Protein AF-A0A946QXV9-F1 (afdb_monomer_lite)

Secondary structure (DSSP, 8-state):
-----PPPEEEEES--TTS-TT-EEEHHHHHHHH---HHHHHHHHTT-SEEETGGG----S--------------HHHHHHTS---

Structure (mmCIF, N/CA/C/O backbone):
data_AF-A0A946QXV9-F1
#
_entry.id   AF-A0A946QXV9-F1
#
loop_
_atom_site.group_PDB
_atom_site.id
_atom_site.type_symbol
_atom_site.label_atom_id
_atom_site.label_alt_id
_atom_site.label_comp_id
_atom_site.label_asym_id
_atom_site.label_entity_id
_atom_site.label_seq_id
_atom_site.pdbx_PDB_ins_code
_atom_site.Cartn_x
_atom_site.Cartn_y
_atom_site.Cartn_z
_atom_site.occupancy
_atom_site.B_iso_or_equiv
_atom_site.auth_seq_id
_atom_site.auth_comp_id
_atom_site.auth_asym_id
_atom_site.auth_atom_id
_atom_site.pdbx_PDB_model_num
ATOM 1 N N . MET A 1 1 ? 4.892 29.574 -8.956 1.00 37.09 1 MET A N 1
ATOM 2 C CA . MET A 1 1 ? 4.420 28.476 -9.826 1.00 37.09 1 MET A CA 1
ATOM 3 C C . MET A 1 1 ? 4.298 27.233 -8.961 1.00 37.09 1 MET A C 1
ATOM 5 O O . MET A 1 1 ? 5.314 26.693 -8.546 1.00 37.09 1 MET A O 1
ATOM 9 N N . THR A 1 2 ? 3.087 26.846 -8.568 1.00 49.28 2 THR A N 1
ATOM 10 C CA . THR A 1 2 ? 2.860 25.604 -7.819 1.00 49.28 2 THR A CA 1
ATOM 11 C C . THR A 1 2 ? 2.982 24.439 -8.794 1.00 49.28 2 THR A C 1
ATOM 13 O O . THR A 1 2 ? 2.171 24.295 -9.705 1.00 49.28 2 THR A O 1
ATOM 16 N N . ALA A 1 3 ? 4.039 23.639 -8.657 1.00 55.84 3 ALA A N 1
ATOM 17 C CA . ALA A 1 3 ? 4.214 22.443 -9.467 1.00 55.84 3 ALA A CA 1
ATOM 18 C C . ALA A 1 3 ? 3.033 21.492 -9.217 1.00 55.84 3 ALA A C 1
ATOM 20 O O . ALA A 1 3 ? 2.829 21.018 -8.098 1.00 55.84 3 ALA A O 1
ATOM 21 N N . SER A 1 4 ? 2.244 21.229 -10.259 1.00 54.47 4 SER A N 1
ATOM 22 C CA . SER A 1 4 ? 1.247 20.159 -10.273 1.00 54.47 4 SER A CA 1
ATOM 23 C C . SER A 1 4 ? 1.983 18.825 -10.124 1.00 54.47 4 SER A C 1
ATOM 25 O O . SER A 1 4 ? 2.460 18.258 -11.106 1.00 54.47 4 SER A O 1
ATOM 27 N N . SER A 1 5 ? 2.116 18.341 -8.890 1.00 74.12 5 SER A N 1
ATOM 28 C CA . SER A 1 5 ? 2.725 17.046 -8.594 1.00 74.12 5 SER A CA 1
ATOM 29 C C . SER A 1 5 ? 1.809 15.938 -9.112 1.00 74.12 5 SER A C 1
ATOM 31 O O . SER A 1 5 ? 0.780 15.629 -8.509 1.00 74.12 5 SER A O 1
ATOM 33 N N . GLN A 1 6 ? 2.140 15.380 -10.277 1.00 74.06 6 GLN A N 1
ATOM 34 C CA . GLN A 1 6 ? 1.422 14.232 -10.817 1.00 74.06 6 GLN A CA 1
ATOM 35 C C . GLN A 1 6 ? 1.620 13.034 -9.885 1.00 74.06 6 GLN A C 1
ATOM 37 O O . GLN A 1 6 ? 2.736 12.712 -9.475 1.00 74.06 6 GLN A O 1
ATOM 42 N N . ALA A 1 7 ? 0.522 12.370 -9.527 1.00 81.00 7 ALA A N 1
ATOM 43 C CA . ALA A 1 7 ? 0.587 11.198 -8.669 1.00 81.00 7 ALA A CA 1
ATOM 44 C C . ALA A 1 7 ? 1.322 10.055 -9.387 1.00 81.00 7 ALA A C 1
ATOM 46 O O . ALA A 1 7 ? 0.944 9.665 -10.492 1.00 81.00 7 ALA A O 1
ATOM 47 N N . LYS A 1 8 ? 2.338 9.487 -8.728 1.00 86.12 8 LYS A N 1
ATOM 48 C CA . LYS A 1 8 ? 3.078 8.321 -9.226 1.00 86.12 8 LYS A CA 1
ATOM 49 C C . LYS A 1 8 ? 2.120 7.151 -9.483 1.00 86.12 8 LYS A C 1
ATOM 51 O O . LYS A 1 8 ? 1.374 6.745 -8.586 1.00 86.12 8 LYS A O 1
ATOM 56 N N . GLN A 1 9 ? 2.166 6.616 -10.700 1.00 91.38 9 GLN A N 1
ATOM 57 C CA . GLN A 1 9 ? 1.460 5.400 -11.094 1.00 91.38 9 GLN A CA 1
ATOM 58 C C . GLN A 1 9 ? 2.384 4.186 -10.960 1.00 91.38 9 GLN A C 1
ATOM 60 O O . GLN A 1 9 ? 3.576 4.264 -11.253 1.00 91.38 9 GLN A O 1
ATOM 65 N N . ILE A 1 10 ? 1.830 3.076 -10.485 1.00 92.69 10 ILE A N 1
ATOM 66 C CA . ILE A 1 10 ? 2.533 1.832 -10.174 1.00 92.69 10 ILE A CA 1
ATOM 67 C C . ILE A 1 10 ? 1.845 0.709 -10.942 1.00 92.69 10 ILE A C 1
ATOM 69 O O . ILE A 1 10 ? 0.617 0.612 -10.925 1.00 92.69 10 ILE A O 1
ATOM 73 N N . ARG A 1 11 ? 2.629 -0.122 -11.624 1.00 95.25 11 ARG A N 1
ATOM 74 C CA . ARG A 1 11 ? 2.128 -1.298 -12.334 1.00 95.25 11 ARG A CA 1
ATOM 75 C C . ARG A 1 11 ? 1.837 -2.404 -11.328 1.00 95.25 11 ARG A C 1
ATOM 77 O O . ARG A 1 11 ? 2.673 -2.686 -10.478 1.00 95.25 11 ARG A O 1
ATOM 84 N N . TYR A 1 12 ? 0.675 -3.029 -11.425 1.00 95.06 12 TYR A N 1
ATOM 85 C CA . TYR A 1 12 ? 0.341 -4.183 -10.602 1.00 95.06 12 TYR A CA 1
ATOM 86 C C . TYR A 1 12 ? 0.649 -5.492 -11.341 1.00 95.06 12 TYR A C 1
ATOM 88 O O . TYR A 1 12 ? 0.256 -5.664 -12.495 1.00 95.06 12 TYR A O 1
ATOM 96 N N . GLU A 1 13 ? 1.339 -6.412 -10.674 1.00 94.31 13 GLU A N 1
ATOM 97 C CA . GLU A 1 13 ? 1.692 -7.740 -11.172 1.00 94.31 13 GLU A CA 1
ATOM 98 C C . GLU A 1 13 ? 1.317 -8.792 -10.132 1.00 94.31 13 GLU A C 1
ATOM 100 O O . GLU A 1 13 ? 2.050 -9.066 -9.187 1.00 94.31 13 GLU A O 1
ATOM 105 N N . GLY A 1 14 ? 0.142 -9.379 -10.299 1.00 91.19 14 GLY A N 1
ATOM 106 C CA . GLY A 1 14 ? -0.339 -10.434 -9.420 1.00 91.19 14 GLY A CA 1
ATOM 107 C C . GLY A 1 14 ? -1.667 -10.988 -9.903 1.00 91.19 14 GLY A C 1
ATOM 108 O O . GLY A 1 14 ? -2.078 -10.705 -11.033 1.00 91.19 14 GLY A O 1
ATOM 109 N N . ASN A 1 15 ? -2.316 -11.771 -9.049 1.00 90.94 15 ASN A N 1
ATOM 110 C CA . ASN A 1 15 ? -3.588 -12.429 -9.328 1.00 90.94 15 ASN A CA 1
ATOM 111 C C . ASN A 1 15 ? -4.622 -12.197 -8.213 1.00 90.94 15 ASN A C 1
ATOM 113 O O . ASN A 1 15 ? -5.295 -13.123 -7.757 1.00 90.94 15 ASN A O 1
ATOM 117 N N . LYS A 1 16 ? -4.748 -10.956 -7.733 1.00 86.44 16 LYS A N 1
ATOM 118 C CA . LYS A 1 16 ? -5.845 -10.566 -6.843 1.00 86.44 16 LYS A CA 1
ATOM 119 C C . LYS A 1 16 ? -7.125 -10.317 -7.629 1.00 86.44 16 LYS A C 1
ATOM 121 O O . LYS A 1 16 ? -7.075 -9.646 -8.651 1.00 86.44 16 LYS A O 1
ATOM 126 N N . PRO A 1 17 ? -8.287 -10.737 -7.102 1.00 86.81 17 PRO A N 1
ATOM 127 C CA . PRO A 1 17 ? -9.571 -10.535 -7.774 1.00 86.81 17 PRO A CA 1
ATOM 128 C C . PRO A 1 17 ? -9.928 -9.051 -7.948 1.00 86.81 17 PRO A C 1
ATOM 130 O O . PRO A 1 17 ? -10.578 -8.686 -8.923 1.00 86.81 17 PRO A O 1
ATOM 133 N N . ASP A 1 18 ? -9.473 -8.187 -7.036 1.00 87.88 18 ASP A N 1
ATOM 134 C CA . ASP A 1 18 ? -9.818 -6.760 -7.039 1.00 87.88 18 ASP A CA 1
ATOM 135 C C . ASP A 1 18 ? -8.917 -5.908 -7.956 1.00 87.88 18 ASP A C 1
ATOM 137 O O . ASP A 1 18 ? -9.161 -4.712 -8.147 1.00 87.88 18 ASP A O 1
ATOM 141 N N . LEU A 1 19 ? -7.845 -6.491 -8.505 1.00 89.75 19 LEU A N 1
ATOM 142 C CA . LEU A 1 19 ? -6.829 -5.788 -9.287 1.00 89.75 19 LEU A CA 1
ATOM 143 C C . LEU A 1 19 ? -6.566 -6.504 -10.611 1.00 89.75 19 LEU A C 1
ATOM 145 O O . LEU A 1 19 ? -6.489 -7.722 -10.688 1.00 89.75 19 LEU A O 1
ATOM 149 N N . VAL A 1 20 ? -6.381 -5.727 -11.675 1.00 91.62 20 VAL A N 1
ATOM 150 C CA . VAL A 1 20 ? -6.112 -6.274 -13.007 1.00 91.62 20 VAL A CA 1
ATOM 151 C C . VAL A 1 20 ? -4.608 -6.331 -13.235 1.00 91.62 20 VAL A C 1
ATOM 153 O O . VAL A 1 20 ? -3.938 -5.295 -13.201 1.00 91.62 20 VAL A O 1
ATOM 156 N N . HIS A 1 21 ? -4.087 -7.529 -13.498 1.00 92.19 21 HIS A N 1
ATOM 157 C CA . HIS A 1 21 ? -2.683 -7.747 -13.842 1.00 92.19 21 HIS A CA 1
ATOM 158 C C . HIS A 1 21 ? -2.234 -6.843 -15.006 1.00 92.19 21 HIS A C 1
ATOM 160 O O . HIS A 1 21 ? -2.939 -6.685 -16.001 1.00 92.19 21 HIS A O 1
ATOM 166 N N . GLY A 1 22 ? -1.051 -6.239 -14.885 1.00 91.06 22 GLY A N 1
ATOM 167 C CA . GLY A 1 22 ? -0.456 -5.357 -15.891 1.00 91.06 22 GLY A CA 1
ATOM 168 C C . GLY A 1 22 ? -1.018 -3.933 -15.914 1.00 91.06 22 GLY A C 1
ATOM 169 O O . GLY A 1 22 ? -0.503 -3.088 -16.646 1.00 91.06 22 GLY A O 1
ATOM 170 N N . ARG A 1 23 ? -2.045 -3.627 -15.112 1.00 93.12 23 ARG A N 1
ATOM 171 C CA . ARG A 1 23 ? -2.650 -2.292 -15.067 1.00 93.12 23 ARG A CA 1
ATOM 172 C C . ARG A 1 23 ? -1.894 -1.358 -14.123 1.00 93.12 23 ARG A C 1
ATOM 174 O O . ARG A 1 23 ? -1.301 -1.778 -13.130 1.00 93.12 23 ARG A O 1
ATOM 181 N N . TYR A 1 24 ? -1.943 -0.066 -14.440 1.00 93.94 24 TYR A N 1
ATOM 182 C CA . TYR A 1 24 ? -1.351 0.997 -13.637 1.00 93.94 24 TYR A CA 1
ATOM 183 C C . TYR A 1 24 ? -2.371 1.586 -12.665 1.00 93.94 24 TYR A C 1
ATOM 185 O O . TYR A 1 24 ? -3.477 1.967 -13.054 1.00 93.94 24 TYR A O 1
ATOM 193 N N . TYR A 1 25 ? -1.968 1.707 -11.405 1.00 93.50 25 TYR A N 1
ATOM 194 C CA . TYR A 1 25 ? -2.771 2.268 -10.327 1.00 93.50 25 TYR A CA 1
ATOM 195 C C . TYR A 1 25 ? -1.985 3.335 -9.567 1.00 93.50 25 TYR A C 1
ATOM 197 O O . TYR A 1 25 ? -0.766 3.267 -9.433 1.00 93.50 25 TYR A O 1
ATOM 205 N N . THR A 1 26 ? -2.682 4.342 -9.044 1.00 93.62 26 THR A N 1
ATOM 206 C CA . THR A 1 26 ? -2.090 5.275 -8.078 1.00 93.62 26 THR A CA 1
ATOM 207 C C . THR A 1 26 ? -2.093 4.654 -6.684 1.00 93.62 26 THR A C 1
ATOM 209 O O . THR A 1 26 ? -2.942 3.819 -6.372 1.00 93.62 26 THR A O 1
ATOM 212 N N . ILE A 1 27 ? -1.195 5.112 -5.805 1.00 91.44 27 ILE A N 1
ATOM 213 C CA . ILE A 1 27 ? -1.144 4.656 -4.400 1.00 91.44 27 ILE A CA 1
ATOM 214 C C . ILE A 1 27 ? -2.503 4.831 -3.711 1.00 91.44 27 ILE A C 1
ATOM 216 O O . ILE A 1 27 ? -2.952 3.933 -3.009 1.00 91.44 27 ILE A O 1
ATOM 220 N N . LYS A 1 28 ? -3.186 5.952 -3.975 1.00 91.50 28 LYS A N 1
ATOM 221 C CA . LYS A 1 28 ? -4.517 6.229 -3.425 1.00 91.50 28 LYS A CA 1
ATOM 222 C C . LYS A 1 28 ? -5.548 5.181 -3.860 1.00 91.50 28 LYS A C 1
ATOM 224 O O . LYS A 1 28 ? -6.329 4.717 -3.040 1.00 91.50 28 LYS A O 1
ATOM 229 N N . ARG A 1 29 ? -5.527 4.760 -5.131 1.00 92.00 29 ARG A N 1
ATOM 230 C CA . ARG A 1 29 ? -6.418 3.693 -5.613 1.00 92.00 29 ARG A CA 1
ATOM 231 C C . ARG A 1 29 ? -6.074 2.335 -5.017 1.00 92.00 29 ARG A C 1
ATOM 233 O O . ARG A 1 29 ? -6.984 1.611 -4.639 1.00 92.00 29 ARG A O 1
ATOM 240 N N . LEU A 1 30 ? -4.788 2.006 -4.897 1.00 91.19 30 LEU A N 1
ATOM 241 C CA . LEU A 1 30 ? -4.362 0.770 -4.235 1.00 91.19 30 LEU A CA 1
ATOM 242 C C . LEU A 1 30 ? -4.838 0.738 -2.776 1.00 91.19 30 LEU A C 1
ATOM 244 O O . LEU A 1 30 ? -5.389 -0.265 -2.345 1.00 91.19 30 LEU A O 1
ATOM 248 N N . SER A 1 31 ? -4.708 1.856 -2.061 1.00 91.00 31 SER A N 1
ATOM 249 C CA . SER A 1 31 ? -5.170 2.049 -0.681 1.00 91.00 31 SER A CA 1
ATOM 250 C C . SER A 1 31 ? -6.674 1.807 -0.522 1.00 91.00 31 SER A C 1
ATOM 252 O O . SER A 1 31 ? -7.084 1.018 0.331 1.00 91.00 31 SER A O 1
ATOM 254 N N . GLU A 1 32 ? -7.489 2.393 -1.404 1.00 90.62 32 GLU A N 1
ATOM 255 C CA . GLU A 1 32 ? -8.946 2.199 -1.432 1.00 90.62 32 GLU A CA 1
ATOM 256 C C . GLU A 1 32 ? -9.343 0.739 -1.702 1.00 90.62 32 GLU A C 1
ATOM 258 O O . GLU A 1 32 ? -10.247 0.222 -1.050 1.00 90.62 32 GLU A O 1
ATOM 263 N N . ILE A 1 33 ? -8.659 0.066 -2.633 1.00 90.00 33 ILE A N 1
ATOM 264 C CA . ILE A 1 33 ? -8.975 -1.313 -3.031 1.00 90.00 33 ILE A CA 1
ATOM 265 C C . ILE A 1 33 ? -8.525 -2.310 -1.956 1.00 90.00 33 ILE A C 1
ATOM 267 O O . ILE A 1 33 ? -9.283 -3.182 -1.539 1.00 90.00 33 ILE A O 1
ATOM 271 N N . THR A 1 34 ? -7.284 -2.195 -1.480 1.00 88.00 34 THR A N 1
ATOM 272 C CA . THR A 1 34 ? -6.699 -3.194 -0.575 1.00 88.00 34 THR A CA 1
ATOM 273 C C . THR A 1 34 ? -7.012 -2.916 0.894 1.00 88.00 34 THR A C 1
ATOM 275 O O . THR A 1 34 ? -6.808 -3.791 1.739 1.00 88.00 34 THR A O 1
ATOM 278 N N . GLY A 1 35 ? -7.469 -1.705 1.228 1.00 87.69 35 GLY A N 1
ATOM 279 C CA . GLY A 1 35 ? -7.667 -1.242 2.603 1.00 87.69 35 GLY A CA 1
ATOM 280 C C . GLY A 1 35 ? -6.359 -1.055 3.381 1.00 87.69 35 GLY A C 1
ATOM 281 O O . GLY A 1 35 ? -6.354 -1.138 4.609 1.00 87.69 35 GLY A O 1
ATOM 282 N N . LEU A 1 36 ? -5.236 -0.864 2.681 1.00 89.06 36 LEU A N 1
ATOM 283 C CA . LEU A 1 36 ? -3.931 -0.578 3.285 1.00 89.06 36 LEU A CA 1
ATOM 284 C C . LEU A 1 36 ? -3.708 0.929 3.294 1.00 89.06 36 LEU A C 1
ATOM 286 O O . LEU A 1 36 ? -4.096 1.604 2.354 1.00 89.06 36 LEU A O 1
ATOM 290 N N . SER A 1 37 ? -3.039 1.465 4.314 1.00 89.44 37 SER A N 1
ATOM 291 C CA . SER A 1 37 ? -2.716 2.892 4.316 1.00 89.44 37 SER A CA 1
ATOM 292 C C . SER A 1 37 ? -1.689 3.241 3.236 1.00 89.44 37 SER A C 1
ATOM 294 O O . SER A 1 37 ? -0.763 2.473 2.966 1.00 89.44 37 SER A O 1
ATOM 296 N N . ASP A 1 38 ? -1.794 4.449 2.682 1.00 90.50 38 ASP A N 1
ATOM 297 C CA . ASP A 1 38 ? -0.842 4.985 1.703 1.00 90.50 38 ASP A CA 1
ATOM 298 C C . ASP A 1 38 ? 0.611 4.870 2.186 1.00 90.50 38 ASP A C 1
ATOM 300 O O . ASP A 1 38 ? 1.502 4.510 1.419 1.00 90.50 38 ASP A O 1
ATOM 304 N N . THR A 1 39 ? 0.855 5.143 3.473 1.00 89.88 39 THR A N 1
ATOM 305 C CA . THR A 1 39 ? 2.181 5.026 4.094 1.00 89.88 39 THR A CA 1
ATOM 306 C C . THR A 1 39 ? 2.682 3.586 4.094 1.00 89.88 39 THR A C 1
ATOM 30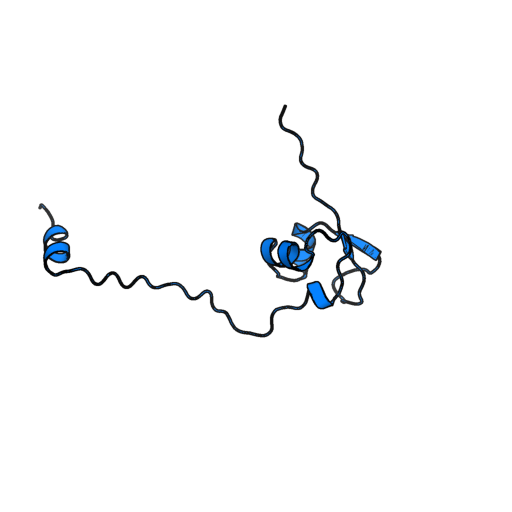8 O O . THR A 1 39 ? 3.851 3.356 3.790 1.00 89.88 39 THR A O 1
ATOM 311 N N . AL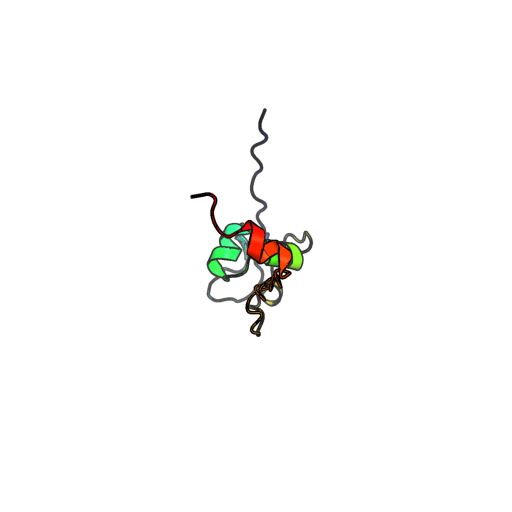A A 1 40 ? 1.815 2.612 4.394 1.00 89.69 40 ALA A N 1
ATOM 312 C CA . ALA A 1 40 ? 2.189 1.202 4.374 1.00 89.69 40 ALA A CA 1
ATOM 313 C C . ALA A 1 40 ? 2.554 0.755 2.956 1.00 89.69 40 ALA A C 1
ATOM 315 O O . ALA A 1 40 ? 3.593 0.130 2.776 1.00 89.69 40 ALA A O 1
ATOM 316 N N . ILE A 1 41 ? 1.757 1.139 1.955 1.00 91.06 41 ILE A N 1
ATOM 317 C CA . ILE A 1 41 ? 2.025 0.821 0.546 1.00 91.06 41 ILE A CA 1
ATOM 318 C C . ILE A 1 41 ? 3.349 1.452 0.091 1.00 91.06 41 ILE A C 1
ATOM 320 O O . ILE A 1 41 ? 4.167 0.781 -0.528 1.00 91.06 41 ILE A O 1
ATOM 324 N N . ARG A 1 42 ? 3.611 2.720 0.437 1.00 91.25 42 ARG A N 1
ATOM 325 C CA . ARG A 1 42 ? 4.881 3.394 0.101 1.00 91.25 42 ARG A CA 1
ATOM 326 C C . ARG A 1 42 ? 6.096 2.705 0.715 1.00 91.25 42 ARG A C 1
ATOM 328 O O . ARG A 1 42 ? 7.103 2.560 0.031 1.00 91.25 42 ARG A O 1
ATOM 335 N N . TYR A 1 43 ? 5.999 2.317 1.986 1.00 90.81 43 TYR A N 1
ATOM 336 C CA . TYR A 1 43 ? 7.090 1.660 2.705 1.00 90.81 43 TYR A CA 1
ATOM 337 C C . TYR A 1 43 ? 7.405 0.284 2.115 1.00 90.81 43 TYR A C 1
ATOM 339 O O . TYR A 1 43 ? 8.564 -0.049 1.908 1.00 90.81 43 TYR A O 1
ATOM 347 N N . ARG A 1 44 ? 6.354 -0.468 1.787 1.00 90.25 44 ARG A N 1
ATOM 348 C CA . ARG A 1 44 ? 6.408 -1.788 1.156 1.00 90.25 44 ARG A CA 1
ATOM 349 C C . ARG A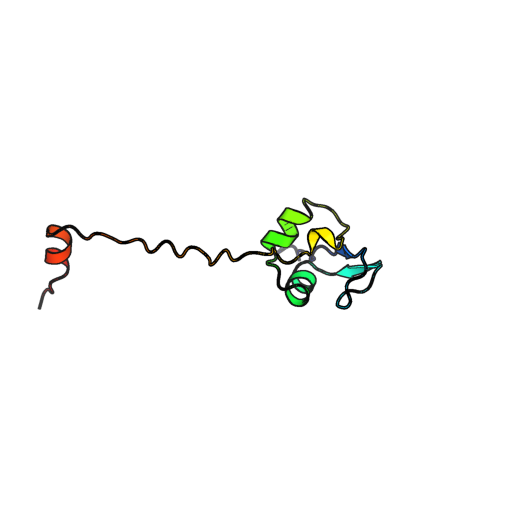 1 44 ? 7.039 -1.754 -0.234 1.00 90.25 44 ARG A C 1
ATOM 351 O O . ARG A 1 44 ? 8.023 -2.429 -0.488 1.00 90.25 44 ARG A O 1
ATOM 358 N N . LEU A 1 45 ? 6.575 -0.841 -1.088 1.00 90.19 45 LEU A N 1
ATOM 359 C CA . LEU A 1 45 ? 7.138 -0.673 -2.429 1.00 90.19 45 LEU A CA 1
ATOM 360 C C . LEU A 1 45 ? 8.594 -0.193 -2.419 1.00 90.19 45 LEU A C 1
ATOM 362 O O . LEU A 1 45 ? 9.305 -0.426 -3.392 1.00 90.19 45 LEU A O 1
ATOM 366 N N . ASN A 1 46 ? 9.026 0.524 -1.377 1.00 88.50 46 ASN A N 1
ATOM 367 C CA . ASN A 1 46 ? 10.385 1.054 -1.233 1.00 88.50 46 ASN A CA 1
ATOM 368 C C . ASN A 1 46 ? 10.922 1.759 -2.503 1.00 88.50 46 ASN A C 1
ATOM 370 O O . ASN A 1 46 ? 12.063 1.580 -2.918 1.00 88.50 46 ASN A O 1
ATOM 374 N N . GLY A 1 47 ? 10.066 2.534 -3.176 1.00 84.81 47 GLY A N 1
ATOM 375 C CA . GLY A 1 47 ? 10.417 3.239 -4.416 1.00 84.81 47 GLY A CA 1
ATOM 376 C C . GLY A 1 47 ? 10.205 2.448 -5.713 1.00 84.81 47 GLY A C 1
ATOM 377 O O . GLY A 1 47 ? 10.240 3.057 -6.784 1.00 84.81 47 GLY A O 1
ATOM 378 N N . SER A 1 48 ? 9.873 1.160 -5.638 1.00 88.69 48 SER A N 1
ATOM 379 C CA . SER A 1 48 ? 9.556 0.316 -6.794 1.00 88.69 48 SER A CA 1
ATOM 380 C C . SER A 1 48 ? 8.354 0.836 -7.589 1.00 88.69 48 SER A C 1
ATOM 382 O O . SER A 1 48 ? 7.446 1.488 -7.059 1.00 88.69 48 SER A O 1
ATOM 384 N N . ASN A 1 49 ? 8.364 0.555 -8.893 1.00 90.69 49 ASN A N 1
ATOM 385 C CA . ASN A 1 49 ? 7.288 0.902 -9.832 1.00 90.69 49 ASN A CA 1
ATOM 386 C C . ASN A 1 49 ? 6.363 -0.284 -10.137 1.00 90.69 49 ASN A C 1
ATOM 388 O O . ASN A 1 49 ? 5.419 -0.133 -10.912 1.00 90.69 49 ASN A O 1
ATOM 392 N N . ILE A 1 50 ? 6.643 -1.438 -9.536 1.00 91.81 50 ILE A N 1
ATOM 393 C CA . ILE A 1 50 ? 5.887 -2.677 -9.675 1.00 91.81 50 ILE A CA 1
ATOM 394 C C . ILE A 1 50 ? 5.379 -3.057 -8.287 1.00 91.81 50 ILE A C 1
ATOM 396 O O . ILE A 1 50 ? 6.106 -2.939 -7.303 1.00 91.81 50 ILE A O 1
ATOM 400 N N . CYS A 1 51 ? 4.119 -3.459 -8.216 1.00 90.56 51 CYS A N 1
ATOM 401 C CA . CYS A 1 51 ? 3.440 -3.881 -7.005 1.00 90.56 51 CYS A CA 1
ATOM 402 C C . CYS A 1 51 ? 2.933 -5.306 -7.197 1.00 90.56 51 CYS A C 1
ATOM 404 O O . CYS A 1 51 ? 2.154 -5.548 -8.116 1.00 90.56 51 CYS A O 1
ATOM 406 N N . THR A 1 52 ? 3.360 -6.223 -6.336 1.00 91.69 52 THR A N 1
ATOM 407 C CA . THR A 1 52 ? 2.946 -7.629 -6.361 1.00 91.69 52 THR A CA 1
ATOM 408 C C . THR A 1 52 ? 1.959 -7.950 -5.243 1.00 91.69 52 THR A C 1
ATOM 410 O O . THR A 1 52 ? 1.641 -7.109 -4.394 1.00 91.69 52 THR A O 1
ATOM 413 N N . ASP A 1 53 ? 1.447 -9.178 -5.240 1.00 88.88 53 ASP A N 1
ATOM 414 C CA . ASP A 1 53 ? 0.489 -9.637 -4.234 1.00 88.88 53 ASP A CA 1
ATOM 415 C C . ASP A 1 53 ? 1.033 -9.585 -2.809 1.00 88.88 53 ASP A C 1
ATOM 417 O O . ASP A 1 53 ? 0.291 -9.167 -1.910 1.00 88.88 53 ASP A O 1
ATOM 421 N N . ASP A 1 54 ? 2.316 -9.922 -2.635 1.00 85.69 54 ASP A N 1
ATOM 422 C CA . ASP A 1 54 ? 3.041 -9.922 -1.359 1.00 85.69 54 ASP A CA 1
ATOM 423 C C . ASP A 1 54 ? 3.025 -8.542 -0.695 1.00 85.69 54 ASP A C 1
ATOM 425 O O . ASP A 1 54 ? 2.712 -8.397 0.491 1.00 85.69 54 ASP A O 1
ATOM 429 N N . GLU A 1 55 ? 3.240 -7.493 -1.489 1.00 86.06 55 GLU A N 1
ATOM 430 C CA . GLU A 1 55 ? 3.229 -6.112 -1.008 1.00 86.06 55 GLU A CA 1
ATOM 431 C C . GLU A 1 55 ? 1.829 -5.649 -0.601 1.00 86.06 55 GLU A C 1
ATOM 433 O O . GLU A 1 55 ? 1.659 -4.725 0.198 1.00 86.06 55 GLU A O 1
ATOM 438 N N . LEU A 1 56 ? 0.788 -6.301 -1.112 1.00 86.94 56 LEU A N 1
ATOM 439 C CA . LEU A 1 56 ? -0.599 -5.931 -0.863 1.00 86.94 56 LEU A CA 1
ATOM 440 C C . LEU A 1 56 ? -1.281 -6.819 0.184 1.00 86.94 56 LEU A C 1
ATOM 442 O O . LEU A 1 56 ? -2.500 -6.736 0.361 1.00 86.94 56 LEU A O 1
ATOM 446 N N . VAL A 1 57 ? -0.549 -7.685 0.885 1.00 85.81 57 VAL A N 1
ATOM 447 C CA . VAL A 1 57 ? -1.126 -8.557 1.917 1.00 85.81 57 VAL A CA 1
ATOM 448 C C . VAL A 1 57 ? -1.615 -7.728 3.111 1.00 85.81 57 VAL A C 1
ATOM 450 O O . VAL A 1 57 ? -0.878 -6.915 3.685 1.00 85.81 57 VAL A O 1
ATOM 453 N N . LYS A 1 58 ? -2.876 -7.921 3.521 1.00 77.81 58 LYS A N 1
ATOM 454 C CA . LYS A 1 58 ? -3.375 -7.352 4.781 1.00 77.81 58 LYS A CA 1
ATOM 455 C C . LYS A 1 58 ? -2.574 -7.980 5.915 1.00 77.81 58 LYS A C 1
ATOM 457 O O . LYS A 1 58 ? -2.494 -9.198 6.008 1.00 77.81 58 LYS A O 1
ATOM 462 N N . SER A 1 59 ? -1.961 -7.167 6.772 1.00 68.38 59 SER A N 1
ATOM 463 C CA . SER A 1 59 ? -1.225 -7.702 7.916 1.00 68.38 59 SER A CA 1
ATOM 464 C C . SER A 1 59 ? -2.185 -8.507 8.797 1.00 68.38 59 SER A C 1
ATOM 466 O O . SER A 1 59 ? -3.082 -7.938 9.419 1.00 68.38 59 SER A O 1
ATOM 468 N N . HIS A 1 60 ? -2.005 -9.828 8.835 1.00 61.44 60 HIS A N 1
ATOM 469 C CA . HIS A 1 60 ? -2.727 -10.732 9.725 1.00 61.44 60 HIS A CA 1
ATOM 470 C C . HIS A 1 60 ? -2.259 -10.488 11.160 1.00 61.44 60 HIS A C 1
ATOM 472 O O . HIS A 1 60 ? -1.358 -11.169 11.626 1.00 61.44 60 HIS A O 1
ATOM 478 N N . CYS A 1 61 ? -2.784 -9.449 11.814 1.00 47.66 61 CYS A N 1
ATOM 479 C CA . CYS A 1 61 ? -2.863 -9.277 13.272 1.00 47.66 61 CYS A CA 1
ATOM 480 C C . CYS A 1 61 ? -3.043 -7.789 13.598 1.00 47.66 61 CYS A C 1
ATOM 482 O O . CYS A 1 61 ? -2.116 -6.987 13.477 1.00 47.66 61 CYS A O 1
ATOM 484 N N . GLY A 1 62 ? -4.247 -7.418 14.037 1.00 53.56 62 GLY A N 1
ATOM 485 C CA . GLY A 1 62 ? -4.464 -7.110 15.454 1.00 53.56 62 GLY A CA 1
ATOM 486 C C . GLY A 1 62 ? -3.623 -6.027 16.133 1.00 53.56 62 GLY A C 1
ATOM 487 O O . GLY A 1 62 ? -3.722 -5.891 17.348 1.00 53.56 62 GLY A O 1
ATOM 488 N N . ARG A 1 63 ? -2.842 -5.203 15.426 1.00 53.94 63 ARG A N 1
ATOM 489 C CA . ARG A 1 63 ? -2.372 -3.938 15.999 1.00 53.94 63 ARG A CA 1
ATOM 490 C C . ARG A 1 63 ? -3.556 -2.982 16.016 1.00 53.94 63 ARG A C 1
ATOM 492 O O . ARG A 1 63 ? -3.635 -2.062 15.208 1.00 53.94 63 ARG A O 1
ATOM 499 N N . THR A 1 64 ? -4.472 -3.177 16.969 1.00 54.22 64 THR A N 1
ATOM 500 C CA . THR A 1 64 ? -5.174 -2.037 17.559 1.00 54.22 64 THR A CA 1
ATOM 501 C C . THR A 1 64 ? -4.111 -0.970 17.737 1.00 54.22 64 THR A C 1
ATOM 503 O O . THR A 1 64 ? -3.109 -1.242 18.407 1.00 54.22 64 THR A O 1
ATOM 506 N N . LEU A 1 65 ? -4.262 0.186 17.081 1.00 57.69 65 LEU A N 1
ATOM 507 C CA . LEU A 1 65 ? -3.474 1.366 17.411 1.00 57.69 65 LEU A CA 1
ATOM 508 C 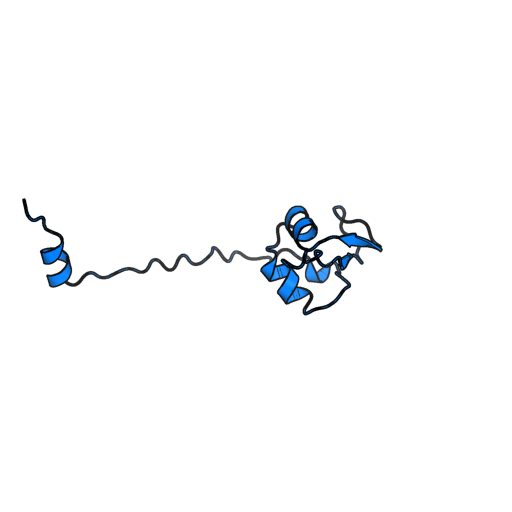C . LEU A 1 65 ? -3.464 1.405 18.931 1.00 57.69 65 LEU A C 1
ATOM 510 O O . LEU A 1 65 ? -4.526 1.559 19.538 1.00 57.69 65 LEU A O 1
ATOM 514 N N . ARG A 1 66 ? -2.309 1.134 19.546 1.00 55.00 66 ARG A N 1
ATOM 515 C CA . ARG A 1 66 ? -2.169 1.220 20.990 1.00 55.00 66 ARG A CA 1
ATOM 516 C C . ARG A 1 66 ? -2.365 2.701 21.243 1.00 55.00 66 ARG A C 1
ATOM 518 O O . ARG A 1 66 ? -1.413 3.466 21.121 1.00 55.00 66 ARG A O 1
ATOM 525 N N . LYS A 1 67 ? -3.616 3.131 21.465 1.00 59.91 67 LYS A N 1
ATOM 526 C CA . LYS A 1 67 ? -3.927 4.465 21.956 1.00 59.91 67 LYS A CA 1
ATOM 527 C C . LYS A 1 67 ? -3.070 4.529 23.203 1.00 59.91 67 LYS A C 1
ATOM 529 O O . LYS A 1 67 ? -3.353 3.818 24.166 1.00 59.91 67 LYS A O 1
ATOM 534 N N . LYS A 1 68 ? -1.945 5.247 23.153 1.00 58.53 68 LYS A N 1
ATOM 535 C CA . LYS A 1 68 ? -1.213 5.586 24.365 1.00 58.53 68 LYS A CA 1
ATOM 536 C C . LYS A 1 68 ? -2.234 6.392 25.149 1.00 58.53 68 LYS A C 1
ATOM 538 O O . LYS A 1 68 ? -2.427 7.572 24.883 1.00 58.53 68 LYS A O 1
ATOM 543 N N . LYS A 1 69 ? -2.970 5.727 26.037 1.00 57.09 69 LYS A N 1
ATOM 544 C CA . LYS A 1 69 ? -3.683 6.393 27.105 1.00 57.09 69 LYS A CA 1
ATOM 545 C C . LYS A 1 69 ? -2.542 6.977 27.918 1.00 57.09 69 LYS A C 1
ATOM 547 O O . LYS A 1 69 ? -1.854 6.254 28.631 1.00 57.09 69 LYS A O 1
ATOM 552 N N . VAL A 1 70 ? -2.204 8.234 27.641 1.00 62.19 70 VAL A N 1
ATOM 553 C CA . VAL A 1 70 ? -1.321 8.992 28.512 1.00 62.19 70 VAL A CA 1
ATOM 554 C C . VAL A 1 70 ? -2.133 9.112 29.789 1.00 62.19 70 VAL A C 1
ATOM 556 O O . VAL A 1 70 ? -3.020 9.954 29.892 1.00 62.19 70 VAL A O 1
ATOM 559 N N . GLU A 1 71 ? -1.941 8.171 30.707 1.00 61.69 71 G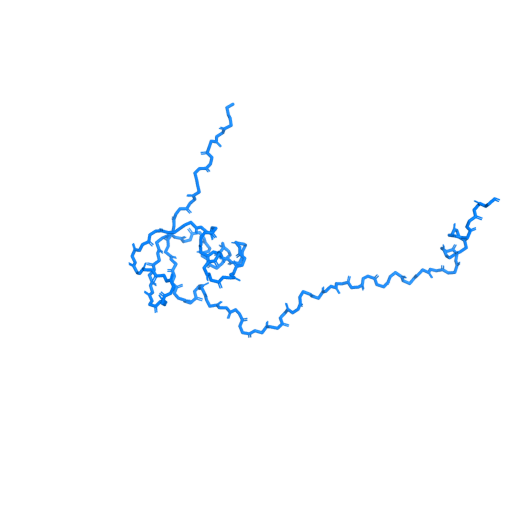LU A N 1
ATOM 560 C CA . GLU A 1 71 ? -2.448 8.320 32.057 1.00 61.69 71 GLU A CA 1
ATOM 561 C C . GLU A 1 71 ? -1.614 9.430 32.674 1.00 61.69 71 GLU A C 1
ATOM 563 O O . GLU A 1 71 ? -0.522 9.216 33.189 1.00 61.69 71 GLU A O 1
ATOM 568 N N . VAL A 1 72 ? -2.099 10.661 32.515 1.00 64.94 72 VAL A N 1
ATOM 569 C CA . VAL A 1 72 ? -1.596 11.794 33.273 1.00 64.94 72 VAL A CA 1
ATOM 570 C C . VAL A 1 72 ? -1.990 11.508 34.718 1.00 64.94 72 VAL A C 1
ATOM 572 O O . VAL A 1 72 ? -3.107 11.804 35.139 1.00 64.94 72 VAL A O 1
ATOM 575 N N . THR A 1 73 ? -1.102 10.877 35.482 1.00 65.06 73 THR A N 1
ATOM 576 C CA . THR A 1 73 ? -1.194 10.861 36.941 1.00 65.06 73 THR A CA 1
ATOM 577 C C . THR A 1 73 ? -1.000 12.292 37.407 1.00 65.06 73 THR A C 1
ATOM 579 O O . THR A 1 73 ? 0.119 12.743 37.629 1.00 65.06 73 THR A O 1
ATOM 582 N N . THR A 1 74 ? -2.097 13.041 37.488 1.00 63.94 74 THR A N 1
ATOM 583 C CA . THR A 1 74 ? -2.068 14.405 38.006 1.00 63.94 74 THR A CA 1
ATOM 584 C C . THR A 1 74 ? -1.618 14.369 39.460 1.00 63.94 74 THR A C 1
ATOM 586 O O . THR A 1 74 ? -2.285 13.733 40.287 1.00 63.94 74 THR A O 1
ATOM 589 N N . THR A 1 75 ? -0.525 15.055 39.780 1.00 70.31 75 THR A N 1
ATOM 590 C CA . THR A 1 75 ? -0.061 15.247 41.160 1.00 70.31 75 THR A CA 1
ATOM 591 C C . THR A 1 75 ? -1.138 15.975 41.976 1.00 70.31 75 THR A C 1
ATOM 593 O O . THR A 1 75 ? -1.964 16.706 41.423 1.00 70.31 75 THR A O 1
ATOM 596 N N . LEU A 1 76 ? -1.143 15.807 43.303 1.00 64.50 76 LEU A N 1
ATOM 597 C CA . LEU A 1 76 ? -2.115 16.445 44.207 1.00 64.50 76 LEU A CA 1
ATOM 598 C C . LEU A 1 76 ? -2.193 17.976 44.007 1.00 64.50 76 LEU A C 1
ATOM 600 O O . LEU A 1 76 ? -3.282 18.547 44.008 1.00 64.50 76 LEU A O 1
ATOM 604 N N . SER A 1 77 ? -1.052 18.611 43.722 1.00 67.75 77 SER A N 1
ATOM 605 C CA . SER A 1 77 ? -0.928 20.036 43.386 1.00 67.75 77 SER A CA 1
ATOM 606 C C . SER A 1 77 ? -1.609 20.427 42.066 1.00 67.75 77 SER A C 1
ATOM 608 O O . SER A 1 77 ? -2.238 21.479 41.992 1.00 67.75 77 SER A O 1
ATOM 610 N N . GLN A 1 78 ? -1.565 19.572 41.038 1.00 72.12 78 GLN A N 1
ATOM 611 C CA . GLN A 1 78 ? -2.227 19.820 39.750 1.00 72.12 78 GLN A CA 1
ATOM 612 C C . GLN A 1 78 ? -3.754 19.730 39.868 1.00 72.12 78 GLN A C 1
ATOM 614 O O . GLN A 1 78 ? -4.467 20.511 39.245 1.00 72.12 78 GLN A O 1
ATOM 619 N N . LYS A 1 79 ? -4.267 18.831 40.721 1.00 71.06 79 LYS A N 1
ATOM 620 C CA . LYS A 1 79 ? -5.708 18.748 41.017 1.00 71.06 79 LYS A CA 1
ATOM 621 C C . LYS A 1 79 ? -6.227 20.006 41.721 1.00 71.06 79 LYS A C 1
ATOM 623 O O . LYS A 1 79 ? -7.363 20.409 41.478 1.00 71.06 79 LYS A O 1
ATOM 628 N N . TRP A 1 80 ? -5.407 20.635 42.566 1.00 70.69 80 TRP A N 1
ATOM 629 C CA . TRP A 1 80 ? -5.774 21.870 43.264 1.00 70.69 80 TRP A CA 1
ATOM 630 C C . TRP A 1 80 ? -5.935 23.055 42.300 1.00 70.69 80 TRP A C 1
ATOM 632 O O . TRP A 1 80 ? -6.941 23.752 42.374 1.00 70.69 80 TRP A O 1
ATOM 642 N N . LEU A 1 81 ? -5.039 23.193 41.314 1.00 69.50 81 LEU A N 1
ATOM 643 C CA . LEU A 1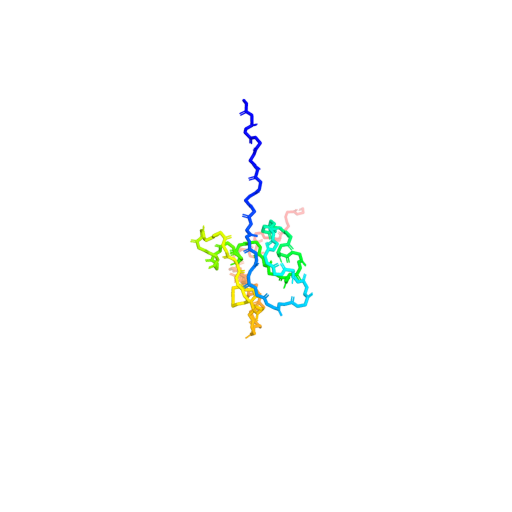 81 ? -5.109 24.243 40.283 1.00 69.50 81 LEU A CA 1
ATOM 644 C C . LEU A 1 81 ? -6.375 24.173 39.410 1.00 69.50 81 LEU A C 1
ATOM 646 O O . LEU A 1 81 ? -6.825 25.185 38.886 1.00 69.50 81 LEU A O 1
ATOM 650 N N . THR A 1 82 ? -6.968 22.986 39.256 1.00 66.81 82 THR A N 1
ATOM 651 C CA . THR A 1 82 ? -8.189 22.792 38.450 1.00 66.81 82 THR A CA 1
ATOM 652 C C . THR A 1 82 ? -9.492 23.096 39.192 1.00 66.81 82 THR A C 1
ATOM 654 O O . THR A 1 82 ? -10.555 23.151 38.571 1.00 66.81 82 THR A O 1
ATOM 657 N N . ARG A 1 83 ? -9.453 23.315 40.513 1.00 70.38 83 ARG A N 1
ATOM 658 C CA . ARG A 1 83 ? -10.638 23.703 41.288 1.00 70.38 83 ARG A CA 1
ATOM 659 C C . ARG A 1 83 ? -10.843 25.218 41.196 1.00 70.38 83 ARG A C 1
ATOM 661 O O . ARG A 1 83 ? -10.423 25.956 42.069 1.00 70.38 83 ARG A O 1
ATOM 668 N N . LYS A 1 84 ? -11.474 25.614 40.085 1.00 65.06 84 LYS A N 1
ATOM 669 C CA . LYS A 1 84 ? -12.313 26.803 39.842 1.00 65.06 84 LYS A CA 1
ATOM 670 C C . LYS A 1 84 ? -12.009 28.059 40.692 1.00 65.06 84 LYS A C 1
ATOM 672 O O . LYS A 1 84 ? -12.355 28.115 41.866 1.00 65.06 84 LYS A O 1
ATOM 677 N N . LEU A 1 85 ? -11.517 29.111 40.030 1.00 61.94 85 LEU A N 1
ATOM 678 C CA . LEU A 1 85 ? -11.890 30.486 40.382 1.00 61.94 85 LEU A CA 1
ATOM 679 C C . LEU A 1 85 ? -13.385 30.629 40.042 1.00 61.94 85 LEU A C 1
ATOM 681 O O . LEU A 1 85 ? -13.746 30.666 38.864 1.00 61.94 85 LEU A O 1
ATOM 685 N N . VAL A 1 86 ? -14.243 30.569 41.061 1.00 56.62 86 VAL A N 1
ATOM 686 C CA . VAL A 1 86 ? -15.609 31.121 41.017 1.00 56.62 86 VAL A CA 1
ATOM 687 C C . VAL A 1 86 ? -15.554 32.472 41.693 1.00 56.62 86 VAL A C 1
ATOM 689 O O . VAL A 1 86 ? -14.913 32.530 42.765 1.00 56.62 86 VAL A O 1
#

Radius of gyration: 22.3 Å; chains: 1; bounding box: 26×44×60 Å

pLDDT: mean 78.7, std 14.92, range [37.09, 95.25]

Foldseek 3Di:
DPPPPDFQWAAEDEDDPQDDHRDIDGLVRLCVRLVDDSVQLCVLCVPPRYHYPVSSDDPPDDPPVPPPPVPPPQDPVNVVVPPDPD

Sequence (86 aa):
MTASSQAKQIRYEGNKPDLVHGRYYTIKRLSEITGLSDTAIRYRLNGSNICTDDELVKSHCGRTLRKKKVEVTTTLSQKWLTRKLV